Protein AF-A0A1D2XDY5-F1 (afdb_monomer)

pLDDT: mean 90.52, std 4.21, range [66.06, 95.56]

Solvent-accessible surface area (backbone atoms only — not comparable to full-atom values): 6586 Å² total; per-residue (Å²): 116,86,88,50,79,86,25,59,40,44,21,37,21,68,33,78,41,78,52,100,78,38,17,79,53,79,46,94,49,68,50,56,84,94,52,80,62,68,75,57,72,84,84,49,77,60,40,74,72,75,62,75,86,87,59,75,49,69,40,81,46,78,61,65,100,61,86,72,85,84,82,83,88,86,86,82,86,90,71,79,65,93,47,91,90,51,85,86,84,91,82,84,90,125

Sequence (94 aa):
MAINNTDVKLFESQRLTDEDDGGGRVTGTEVIDGNINNLYLDISRIDRTVGDVALRKAFVGVSTDNNDAYLGSHIILTEAPKDENVSVLLFNSS

Mean predicted aligned error: 4.42 Å

Structure (mmCIF, N/CA/C/O backbone):
data_AF-A0A1D2XDY5-F1
#
_entry.id   AF-A0A1D2XDY5-F1
#
loop_
_atom_site.group_PDB
_atom_site.id
_atom_site.type_symbol
_atom_site.label_atom_id
_atom_site.label_alt_id
_atom_site.label_comp_id
_atom_site.label_asym_id
_atom_site.label_entity_id
_atom_site.label_seq_id
_atom_site.pdbx_PDB_ins_code
_atom_site.Cartn_x
_atom_site.Cartn_y
_atom_site.Cartn_z
_atom_site.occupancy
_atom_site.B_iso_or_equiv
_atom_site.auth_seq_id
_atom_site.auth_comp_id
_atom_site.auth_asym_id
_atom_site.auth_atom_id
_atom_site.pdbx_PDB_model_num
ATOM 1 N N . MET A 1 1 ? -18.840 -3.859 21.249 1.00 74.00 1 MET A N 1
ATOM 2 C CA . MET A 1 1 ? -19.526 -4.097 19.954 1.00 74.00 1 MET A CA 1
ATOM 3 C C . MET A 1 1 ? -18.509 -4.784 19.073 1.00 74.00 1 MET A C 1
ATOM 5 O O . MET A 1 1 ? -17.356 -4.417 19.157 1.00 74.00 1 MET A O 1
ATOM 9 N N . ALA A 1 2 ? -18.868 -5.777 18.265 1.00 86.00 2 ALA A N 1
ATOM 10 C CA . ALA A 1 2 ? -17.838 -6.499 17.515 1.00 86.00 2 ALA A CA 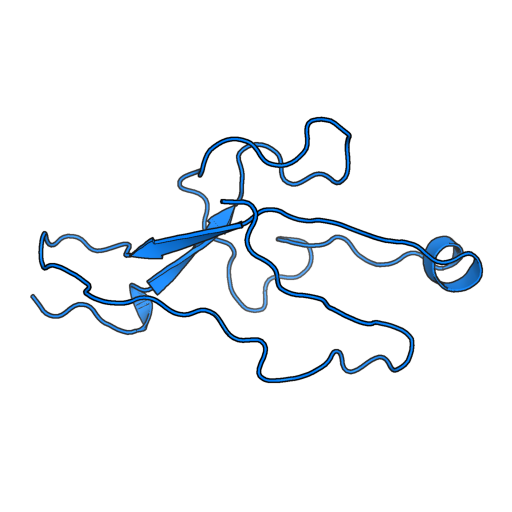1
ATOM 11 C C . ALA A 1 2 ? -17.086 -5.574 16.537 1.00 86.00 2 ALA A C 1
ATOM 13 O O . ALA A 1 2 ? -17.713 -4.753 15.867 1.00 86.00 2 ALA A O 1
ATOM 14 N N . ILE A 1 3 ? -15.763 -5.739 16.463 1.00 88.94 3 ILE A N 1
ATOM 15 C CA . ILE A 1 3 ? -14.938 -5.204 15.375 1.00 88.94 3 ILE A CA 1
ATOM 16 C C . ILE A 1 3 ? -15.242 -6.029 14.130 1.00 88.94 3 ILE A C 1
ATOM 18 O O . ILE A 1 3 ? -15.161 -7.259 14.161 1.00 88.94 3 ILE A O 1
ATOM 22 N N . ASN A 1 4 ? -15.600 -5.353 13.048 1.00 90.69 4 ASN A N 1
ATOM 23 C CA . ASN A 1 4 ? -15.922 -5.977 11.775 1.00 90.69 4 ASN A CA 1
ATOM 24 C C . ASN A 1 4 ? -14.741 -5.876 10.811 1.00 90.69 4 ASN A C 1
ATOM 26 O O . ASN A 1 4 ? -13.855 -5.038 10.962 1.00 90.69 4 ASN A O 1
ATOM 30 N N . ASN A 1 5 ? -14.766 -6.684 9.753 1.00 88.12 5 ASN A N 1
ATOM 31 C CA . ASN A 1 5 ? -13.739 -6.625 8.709 1.00 88.12 5 ASN A CA 1
ATOM 32 C C . ASN A 1 5 ? -13.639 -5.234 8.060 1.00 88.12 5 ASN A C 1
ATOM 34 O O . ASN A 1 5 ? -12.551 -4.814 7.692 1.00 88.12 5 ASN A O 1
ATOM 38 N N . THR A 1 6 ? -14.755 -4.508 7.960 1.00 90.75 6 THR A N 1
ATOM 39 C CA . THR A 1 6 ? -14.816 -3.138 7.421 1.00 90.75 6 THR A CA 1
ATOM 40 C C . THR A 1 6 ? -14.142 -2.093 8.307 1.00 90.75 6 THR A C 1
ATOM 42 O O . THR A 1 6 ? -13.889 -0.979 7.854 1.00 90.75 6 THR A O 1
ATOM 45 N N . ASP A 1 7 ? -13.875 -2.434 9.568 1.00 91.88 7 ASP A N 1
ATOM 46 C CA . ASP A 1 7 ? -13.230 -1.536 10.522 1.00 91.88 7 ASP A CA 1
ATOM 47 C C . ASP A 1 7 ? -11.701 -1.602 10.381 1.00 91.88 7 ASP A C 1
ATOM 49 O O . ASP A 1 7 ? -11.005 -0.692 10.825 1.00 91.88 7 ASP A O 1
ATOM 53 N N . VAL A 1 8 ? -11.157 -2.652 9.751 1.00 91.62 8 VAL A N 1
ATOM 54 C CA . VAL A 1 8 ? -9.724 -2.771 9.453 1.00 91.62 8 VAL A CA 1
ATOM 55 C C . VAL A 1 8 ? -9.425 -2.010 8.169 1.00 91.62 8 VAL A C 1
ATOM 57 O O . VAL A 1 8 ? -9.838 -2.412 7.083 1.00 91.62 8 VAL A O 1
ATOM 60 N N . LYS A 1 9 ? -8.690 -0.907 8.298 1.00 93.06 9 LYS A N 1
ATOM 61 C CA . LYS A 1 9 ? -8.451 0.045 7.213 1.00 93.06 9 LYS A CA 1
ATOM 62 C C . LYS A 1 9 ? -6.969 0.293 6.991 1.00 93.06 9 LYS A C 1
ATOM 64 O O . LYS A 1 9 ? -6.148 0.145 7.902 1.00 93.06 9 LYS A O 1
ATOM 69 N N . LEU A 1 10 ? -6.648 0.703 5.769 1.00 94.19 10 LEU A N 1
ATOM 70 C CA . LEU A 1 10 ? -5.337 1.214 5.397 1.00 94.19 10 LEU A CA 1
ATOM 71 C C . LEU A 1 10 ? -5.380 2.745 5.410 1.00 94.19 10 LEU A C 1
ATOM 73 O O . LEU A 1 10 ? -6.318 3.345 4.895 1.00 94.19 10 LEU A O 1
ATOM 77 N N . PHE A 1 11 ? -4.371 3.373 5.998 1.00 95.38 11 PHE A N 1
ATOM 78 C CA . PHE A 1 11 ? -4.266 4.818 6.160 1.00 95.38 11 PHE A CA 1
ATOM 79 C C . PHE A 1 11 ? -3.029 5.369 5.466 1.00 95.38 11 PHE A C 1
ATOM 81 O O . PHE A 1 11 ? -1.958 4.749 5.477 1.00 95.38 11 PHE A O 1
ATOM 88 N N . GLU A 1 12 ? -3.175 6.570 4.919 1.00 95.56 12 GLU A N 1
ATOM 89 C CA . GLU A 1 12 ? -2.095 7.308 4.278 1.00 95.56 12 GLU A CA 1
ATOM 90 C C . GLU A 1 12 ? -1.073 7.799 5.308 1.00 95.56 12 GLU A C 1
ATOM 92 O O . GLU A 1 12 ? -1.401 8.188 6.441 1.00 95.56 12 GLU A O 1
ATOM 97 N N . SER A 1 13 ? 0.194 7.822 4.901 1.00 94.62 13 SER A N 1
ATOM 98 C CA . SER A 1 13 ? 1.229 8.550 5.621 1.00 94.62 13 SER A CA 1
ATOM 99 C C . SER A 1 13 ? 1.086 10.058 5.435 1.00 94.62 13 SER A C 1
ATOM 101 O O . SER A 1 13 ? 0.505 10.538 4.469 1.00 94.62 13 SER A O 1
ATOM 103 N N . GLN A 1 14 ? 1.672 10.824 6.355 1.00 94.56 14 GLN A N 1
ATOM 104 C CA . GLN A 1 14 ? 1.670 12.287 6.314 1.00 94.56 14 GLN A CA 1
ATOM 105 C C . GLN A 1 14 ? 2.153 12.855 4.971 1.00 94.56 14 GLN A C 1
ATOM 107 O O . GLN A 1 14 ? 1.646 13.879 4.520 1.00 94.56 14 GLN A O 1
ATOM 112 N N . ARG A 1 15 ? 3.144 12.210 4.356 1.00 94.44 15 ARG A N 1
ATOM 113 C CA . ARG A 1 15 ? 3.603 12.487 2.998 1.00 94.44 15 ARG A CA 1
ATOM 114 C C . ARG A 1 15 ? 3.540 11.199 2.202 1.00 94.44 15 ARG A C 1
ATOM 116 O O . ARG A 1 15 ? 4.257 10.251 2.513 1.00 94.44 15 ARG A O 1
ATOM 123 N N . LEU A 1 16 ? 2.667 11.153 1.208 1.00 92.31 16 LEU A N 1
ATOM 124 C CA . LEU A 1 16 ? 2.509 10.012 0.315 1.00 92.31 16 LEU A CA 1
ATOM 125 C C . LEU A 1 16 ? 3.290 10.255 -0.984 1.00 92.31 16 LEU A C 1
ATOM 127 O O . LEU A 1 16 ? 2.738 10.332 -2.078 1.00 92.31 16 LEU A O 1
ATOM 131 N N . THR A 1 17 ? 4.592 10.460 -0.838 1.00 92.19 17 THR A N 1
ATOM 132 C CA . THR A 1 17 ? 5.505 10.809 -1.928 1.00 92.19 17 THR A CA 1
ATOM 133 C C . THR A 1 17 ? 6.710 9.879 -1.915 1.00 92.19 17 THR A C 1
ATOM 135 O O . THR A 1 17 ? 6.992 9.251 -0.894 1.00 92.19 17 THR A O 1
ATOM 138 N N . ASP A 1 18 ? 7.400 9.796 -3.052 1.00 87.25 18 ASP A N 1
ATOM 139 C CA . ASP A 1 18 ? 8.643 9.024 -3.205 1.00 87.25 18 ASP A CA 1
ATOM 140 C C . ASP A 1 18 ? 9.903 9.862 -2.956 1.00 87.25 18 ASP A C 1
ATOM 142 O O . ASP A 1 18 ? 10.987 9.563 -3.440 1.00 87.25 18 ASP A O 1
ATOM 146 N N . GLU A 1 19 ? 9.733 10.978 -2.258 1.00 90.31 19 GLU A N 1
ATOM 147 C CA . GLU A 1 19 ? 10.823 11.895 -1.959 1.00 90.31 19 GLU A CA 1
ATOM 148 C C . GLU A 1 19 ? 11.609 11.398 -0.740 1.00 90.31 19 GLU A C 1
ATOM 150 O O . GLU A 1 19 ? 11.112 10.596 0.057 1.00 90.31 19 GLU A O 1
ATOM 155 N N . ASP A 1 20 ? 12.800 11.955 -0.525 1.00 89.62 20 ASP A N 1
ATOM 156 C CA . ASP A 1 20 ? 13.647 11.637 0.634 1.00 89.62 20 ASP A CA 1
ATOM 157 C C . ASP A 1 20 ? 12.928 11.826 1.989 1.00 89.62 20 ASP A C 1
ATOM 159 O O . ASP A 1 20 ? 13.282 11.191 2.985 1.00 89.62 20 ASP A O 1
ATOM 163 N N . ASP A 1 21 ? 11.917 12.702 2.050 1.00 91.12 21 ASP A N 1
ATOM 164 C CA . ASP A 1 21 ? 11.102 12.973 3.241 1.00 91.12 21 ASP A CA 1
ATOM 165 C C . ASP A 1 21 ? 9.731 12.264 3.246 1.00 91.12 21 ASP A C 1
ATOM 167 O O . ASP A 1 21 ? 8.878 12.554 4.102 1.00 91.12 21 ASP A O 1
ATOM 171 N N . GLY A 1 22 ? 9.533 11.326 2.315 1.00 90.75 22 GLY A N 1
ATOM 172 C CA . GLY A 1 22 ? 8.340 10.505 2.166 1.00 90.75 22 GLY A CA 1
ATOM 173 C C . GLY A 1 22 ? 7.994 9.709 3.429 1.00 90.75 22 GLY A C 1
ATOM 174 O O . GLY A 1 22 ? 8.839 9.308 4.234 1.00 90.75 22 GLY A O 1
ATOM 175 N N . GLY A 1 23 ? 6.701 9.476 3.642 1.00 92.25 23 GLY A N 1
ATOM 176 C CA . GLY A 1 23 ? 6.183 8.794 4.822 1.00 92.25 23 GLY A CA 1
ATOM 177 C C . GLY A 1 23 ? 5.819 9.748 5.962 1.00 92.25 23 GLY A C 1
ATOM 178 O O . GLY A 1 23 ? 4.920 10.578 5.839 1.00 92.25 23 GLY A O 1
ATOM 179 N N . GLY A 1 24 ? 6.447 9.579 7.126 1.00 92.75 24 GLY A N 1
ATOM 180 C CA . GLY A 1 24 ? 6.104 10.317 8.348 1.00 92.75 24 GLY A CA 1
ATOM 181 C C . GLY A 1 24 ? 5.081 9.605 9.239 1.00 92.75 24 GLY A C 1
ATOM 182 O O . GLY A 1 24 ? 5.122 8.381 9.386 1.00 92.75 24 GLY A O 1
ATOM 183 N N . ARG A 1 25 ? 4.219 10.383 9.907 1.00 93.06 25 ARG A N 1
ATOM 184 C CA . ARG A 1 25 ? 3.200 9.869 10.841 1.00 93.06 25 ARG A CA 1
ATOM 185 C C . ARG A 1 25 ? 1.974 9.343 10.096 1.00 93.06 25 ARG A C 1
ATOM 187 O O . ARG A 1 25 ? 1.732 9.722 8.956 1.00 93.06 25 ARG A O 1
ATOM 194 N N . VAL A 1 26 ? 1.201 8.496 10.769 1.00 93.69 26 VAL A N 1
ATOM 195 C CA . VAL A 1 26 ? -0.127 8.088 10.298 1.00 93.69 26 VAL A CA 1
ATOM 196 C C . VAL A 1 26 ? -1.068 9.292 10.248 1.00 93.69 26 VAL A C 1
ATOM 198 O O . VAL A 1 26 ? -1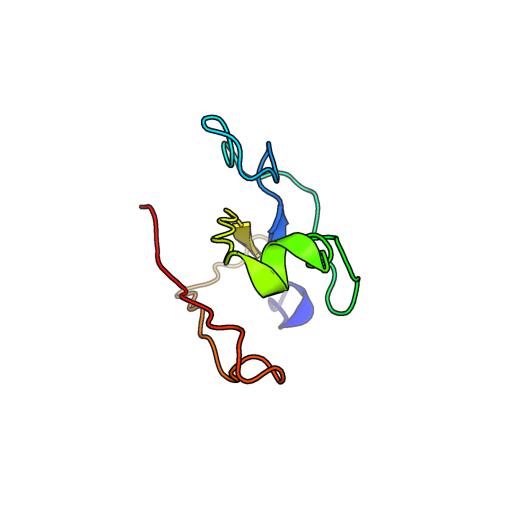.012 10.165 11.120 1.00 93.69 26 VAL A O 1
ATOM 201 N N . THR A 1 27 ? -1.917 9.338 9.227 1.00 94.19 27 THR A N 1
ATOM 202 C CA . THR A 1 27 ? -3.011 10.308 9.105 1.00 94.19 27 THR A CA 1
ATOM 203 C C . THR A 1 27 ? -4.361 9.634 9.362 1.00 94.19 27 THR A C 1
ATOM 205 O O . THR A 1 27 ? -4.448 8.415 9.471 1.00 94.19 27 THR A O 1
ATOM 208 N N . GLY A 1 28 ? -5.430 10.428 9.467 1.00 92.75 28 GLY A N 1
ATOM 209 C CA . GLY A 1 28 ? -6.801 9.904 9.488 1.00 92.75 28 GLY A CA 1
ATOM 210 C C . GLY A 1 28 ? -7.376 9.626 8.095 1.00 92.75 28 GLY A C 1
ATOM 211 O O . GLY A 1 28 ? -8.554 9.294 7.997 1.00 92.75 28 GLY A O 1
ATOM 212 N N . THR A 1 29 ? -6.587 9.805 7.030 1.00 94.62 29 THR A N 1
ATOM 213 C CA . THR A 1 29 ? -7.040 9.631 5.646 1.00 94.62 29 THR A CA 1
ATOM 214 C C . THR A 1 29 ? -6.947 8.163 5.252 1.00 94.62 29 THR A C 1
ATOM 216 O O . THR A 1 29 ? -5.876 7.561 5.317 1.00 94.62 29 THR A O 1
ATOM 219 N N . GLU A 1 30 ? -8.080 7.584 4.869 1.00 95.19 30 GLU A N 1
ATOM 220 C CA . GLU A 1 30 ? -8.191 6.192 4.434 1.00 95.19 30 GLU A CA 1
ATOM 221 C C . GLU A 1 30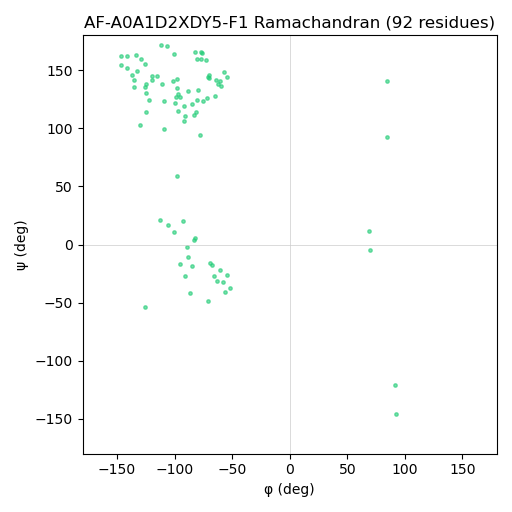 ? -7.745 6.024 2.974 1.00 95.19 30 GLU A C 1
ATOM 223 O O . GLU A 1 30 ? -8.205 6.740 2.084 1.00 95.19 30 GLU A O 1
ATOM 228 N N . VAL A 1 31 ? -6.911 5.015 2.723 1.00 95.06 31 VAL A N 1
ATOM 229 C CA . VAL A 1 31 ? -6.602 4.514 1.381 1.00 95.06 31 VAL A CA 1
ATOM 230 C C . VAL A 1 31 ? -7.774 3.641 0.932 1.00 95.06 31 VAL A C 1
ATOM 232 O O . VAL A 1 31 ? -7.867 2.462 1.267 1.00 95.06 31 VAL A O 1
ATOM 235 N N . ILE A 1 32 ? -8.701 4.258 0.204 1.00 94.44 32 ILE A N 1
ATOM 236 C CA . ILE A 1 32 ? -9.926 3.628 -0.306 1.00 94.44 32 ILE A CA 1
ATOM 237 C C . ILE A 1 32 ? -9.603 2.516 -1.320 1.00 94.44 32 ILE A C 1
ATOM 239 O O . ILE A 1 32 ? -8.913 2.752 -2.313 1.00 94.44 32 ILE A O 1
ATOM 243 N N . ASP A 1 33 ? -10.157 1.323 -1.110 1.00 90.12 33 ASP A N 1
ATOM 244 C CA . ASP A 1 33 ? -10.038 0.212 -2.060 1.00 90.12 33 ASP A CA 1
ATOM 245 C C . ASP A 1 33 ? -10.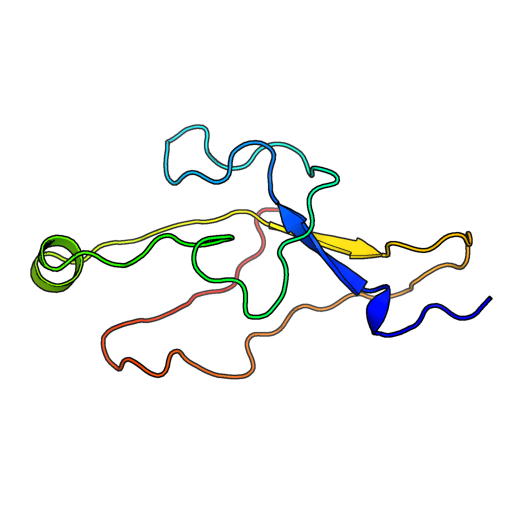650 0.554 -3.432 1.00 90.12 33 ASP A C 1
ATOM 247 O O . ASP A 1 33 ? -11.683 1.217 -3.537 1.00 90.12 33 ASP A O 1
ATOM 251 N N . GLY A 1 34 ? -9.987 0.119 -4.504 1.00 89.06 34 GLY A N 1
ATOM 252 C CA . GLY A 1 34 ? -10.379 0.393 -5.888 1.00 89.06 34 GLY A CA 1
ATOM 253 C C . GLY A 1 34 ? -10.216 1.849 -6.347 1.00 89.06 34 GLY A C 1
ATOM 254 O O . GLY A 1 34 ? -10.429 2.126 -7.529 1.00 89.06 34 GLY A O 1
ATOM 255 N N . ASN A 1 35 ? -9.827 2.780 -5.467 1.00 92.94 35 ASN A N 1
ATOM 256 C CA . ASN A 1 35 ? -9.556 4.157 -5.861 1.00 92.94 35 ASN A CA 1
ATOM 257 C C . ASN A 1 35 ? -8.146 4.273 -6.454 1.00 92.94 35 ASN A C 1
ATOM 259 O O . ASN A 1 35 ? -7.142 4.078 -5.773 1.00 92.94 35 ASN A O 1
ATOM 263 N N . ILE A 1 36 ? -8.078 4.588 -7.744 1.00 89.38 36 ILE A N 1
ATOM 264 C CA . ILE A 1 36 ? -6.817 4.691 -8.479 1.00 89.38 36 ILE A CA 1
ATOM 265 C C . ILE A 1 36 ? -6.065 5.943 -8.010 1.00 89.38 36 ILE A C 1
ATOM 267 O O . ILE A 1 36 ? -6.673 6.976 -7.732 1.00 89.38 36 ILE A O 1
ATOM 271 N N . ASN A 1 37 ? -4.736 5.865 -7.952 1.00 89.12 37 ASN A N 1
ATOM 272 C CA . ASN A 1 37 ? -3.851 6.979 -7.602 1.00 89.12 37 ASN A CA 1
ATOM 273 C C . ASN A 1 37 ? -3.897 7.470 -6.146 1.00 89.12 37 ASN A C 1
ATOM 275 O O . ASN A 1 37 ? -3.300 8.500 -5.843 1.00 89.12 37 ASN A O 1
ATOM 279 N N . ASN A 1 38 ? -4.540 6.740 -5.227 1.00 92.88 38 ASN A N 1
ATOM 280 C CA . ASN A 1 38 ? -4.560 7.109 -3.805 1.00 92.88 38 ASN A CA 1
ATOM 281 C C . ASN A 1 38 ? -3.386 6.554 -2.980 1.00 92.88 38 ASN A C 1
ATOM 283 O O . ASN A 1 38 ? -3.219 6.949 -1.834 1.00 92.88 38 ASN A O 1
ATOM 287 N N . LEU A 1 39 ? -2.588 5.635 -3.534 1.00 92.12 39 LEU A N 1
ATOM 288 C CA . LEU A 1 39 ? -1.396 5.087 -2.879 1.00 92.12 39 LEU A CA 1
ATOM 289 C C . LEU A 1 39 ? -0.164 5.245 -3.773 1.00 92.12 39 LEU A C 1
ATOM 291 O O . LEU A 1 39 ? 0.834 5.842 -3.374 1.00 92.12 39 LEU A O 1
ATOM 295 N N . TYR A 1 40 ? -0.265 4.765 -5.009 1.00 91.56 40 TYR A N 1
ATOM 296 C CA . TYR A 1 40 ? 0.754 4.892 -6.049 1.00 91.56 40 TYR A CA 1
ATOM 297 C C . TYR A 1 40 ? 0.181 5.654 -7.231 1.00 91.56 40 TYR A C 1
ATOM 299 O O . TYR A 1 40 ? -0.975 5.439 -7.570 1.00 91.56 40 TYR A O 1
ATOM 307 N N . LEU A 1 41 ? 0.990 6.516 -7.845 1.00 89.44 41 LEU A N 1
ATOM 308 C CA . LEU A 1 41 ? 0.617 7.226 -9.067 1.00 89.44 41 LEU A CA 1
ATOM 309 C C . LEU A 1 41 ? 0.693 6.295 -10.284 1.00 89.44 41 LEU A C 1
ATOM 311 O O . LEU A 1 41 ? 1.335 5.244 -10.241 1.00 89.44 41 LEU A O 1
ATOM 315 N N . ASP A 1 42 ? 0.079 6.729 -11.381 1.00 89.56 42 ASP A N 1
ATOM 316 C CA . ASP A 1 42 ? 0.178 6.054 -12.668 1.00 89.56 42 ASP A CA 1
ATOM 317 C C . ASP A 1 42 ? 1.633 5.968 -13.151 1.00 89.56 42 ASP A C 1
ATOM 319 O O . ASP A 1 42 ? 2.382 6.946 -13.125 1.00 89.56 42 ASP A O 1
ATOM 323 N N . ILE A 1 43 ? 2.006 4.795 -13.662 1.00 88.50 43 ILE A N 1
ATOM 324 C CA . ILE A 1 43 ? 3.331 4.542 -14.234 1.00 88.50 43 ILE A CA 1
ATOM 325 C C . ILE A 1 43 ? 3.407 5.197 -15.616 1.00 88.50 43 ILE A C 1
ATOM 327 O O . ILE A 1 43 ? 2.611 4.884 -16.512 1.00 88.50 43 ILE A O 1
ATOM 331 N N . SER A 1 44 ? 4.381 6.084 -15.830 1.00 89.12 44 SER A N 1
ATOM 332 C CA . SER A 1 44 ? 4.548 6.742 -17.123 1.00 89.12 44 SER A CA 1
ATOM 333 C C . SER A 1 44 ? 5.203 5.822 -18.163 1.00 89.12 44 SER A C 1
ATOM 335 O O . SER A 1 44 ? 5.806 4.787 -17.866 1.00 89.12 44 SER A O 1
ATOM 337 N N . ARG A 1 45 ? 5.127 6.210 -19.446 1.00 89.56 45 ARG A N 1
ATOM 338 C CA . ARG A 1 45 ? 5.824 5.481 -20.525 1.00 89.56 45 ARG A CA 1
ATOM 339 C C . ARG A 1 45 ? 7.341 5.503 -20.358 1.00 89.56 45 ARG A C 1
ATOM 341 O O . ARG A 1 45 ? 8.009 4.569 -20.802 1.00 89.56 45 ARG A O 1
ATOM 348 N N . ILE A 1 46 ? 7.871 6.578 -19.779 1.00 90.56 46 ILE A N 1
ATOM 349 C CA . ILE A 1 46 ? 9.307 6.725 -19.553 1.00 90.56 46 ILE A CA 1
ATOM 350 C C . ILE A 1 46 ? 9.720 5.761 -18.449 1.00 90.56 46 ILE A C 1
ATOM 352 O O . ILE A 1 46 ? 10.615 4.961 -18.699 1.00 90.56 46 ILE A O 1
ATOM 356 N N . ASP A 1 47 ? 8.996 5.735 -17.329 1.00 88.19 47 ASP A N 1
ATOM 357 C CA . ASP A 1 47 ? 9.251 4.834 -16.191 1.00 88.19 47 ASP A CA 1
ATOM 358 C C . ASP A 1 47 ? 9.241 3.371 -16.633 1.00 88.19 47 ASP A C 1
ATOM 360 O O . ASP A 1 47 ? 10.126 2.593 -16.292 1.00 88.19 47 ASP A O 1
ATOM 364 N N . ARG A 1 48 ? 8.307 3.006 -17.521 1.00 87.06 48 ARG A N 1
ATOM 365 C CA . ARG A 1 48 ? 8.262 1.659 -18.104 1.00 87.06 48 ARG A CA 1
ATOM 366 C C . ARG A 1 48 ? 9.468 1.329 -18.992 1.00 87.06 48 ARG A C 1
ATOM 368 O O . ARG A 1 48 ? 9.796 0.161 -19.167 1.00 87.06 48 ARG A O 1
ATOM 375 N N . THR A 1 49 ? 10.090 2.337 -19.597 1.00 89.75 49 THR A N 1
ATOM 376 C CA . THR A 1 49 ? 11.238 2.159 -20.496 1.00 89.75 49 THR A CA 1
ATOM 377 C C . THR A 1 49 ? 12.557 2.125 -19.730 1.00 89.75 49 THR A C 1
ATOM 379 O O . THR A 1 49 ? 13.432 1.331 -20.068 1.00 89.75 49 THR A O 1
ATOM 382 N N . VAL A 1 50 ? 12.720 2.994 -18.729 1.00 92.62 50 VAL A N 1
ATOM 383 C CA . VAL A 1 50 ? 13.987 3.162 -17.996 1.00 92.62 50 VAL A CA 1
ATOM 384 C C . VAL A 1 50 ? 14.046 2.351 -16.701 1.00 92.62 50 VAL A C 1
ATOM 386 O O . VAL A 1 50 ? 15.138 2.099 -16.198 1.00 92.62 50 VAL A O 1
ATOM 389 N N . GLY A 1 51 ? 12.893 1.890 -16.216 1.00 90.50 51 GLY A N 1
ATOM 390 C CA . GLY A 1 51 ? 12.732 1.291 -14.900 1.00 90.50 51 GLY A CA 1
ATOM 391 C C . GLY A 1 51 ? 12.533 2.362 -13.831 1.00 90.50 51 GLY A C 1
ATOM 392 O O . GLY A 1 51 ? 13.182 3.405 -13.856 1.00 90.50 51 GLY A O 1
ATOM 393 N N . ASP A 1 52 ? 11.642 2.084 -12.887 1.00 92.00 52 ASP A N 1
ATOM 394 C CA . ASP A 1 52 ? 11.365 2.947 -11.743 1.00 92.00 52 ASP A CA 1
ATOM 395 C C . ASP A 1 52 ? 11.133 2.098 -10.487 1.00 92.00 52 ASP A C 1
ATOM 397 O O . ASP A 1 52 ? 10.708 0.940 -10.574 1.00 92.00 52 ASP A O 1
ATOM 401 N N . VAL A 1 53 ? 11.444 2.662 -9.322 1.00 91.31 53 VAL A N 1
ATOM 402 C CA . VAL A 1 53 ? 11.229 2.030 -8.018 1.00 91.31 53 VAL A CA 1
ATOM 403 C C 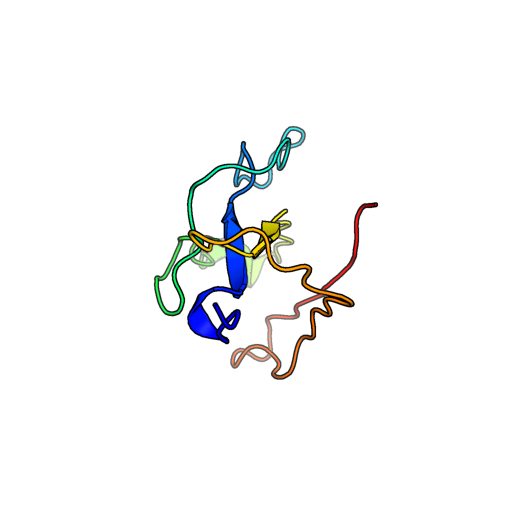. VAL A 1 53 ? 10.501 3.023 -7.132 1.00 91.31 53 VAL A C 1
ATOM 405 O O . VAL A 1 53 ? 11.128 3.904 -6.563 1.00 91.31 53 VAL A O 1
ATOM 408 N N . ALA A 1 54 ? 9.197 2.809 -6.964 1.00 91.94 54 ALA A N 1
ATOM 409 C CA . ALA A 1 54 ? 8.362 3.635 -6.106 1.00 91.94 54 ALA A CA 1
ATOM 410 C C . ALA A 1 54 ? 8.173 3.011 -4.717 1.00 91.94 54 ALA A C 1
ATOM 412 O O . ALA A 1 54 ? 7.733 1.862 -4.588 1.00 91.94 54 ALA A O 1
ATOM 413 N N . LEU A 1 55 ? 8.420 3.786 -3.660 1.00 92.25 55 LEU A N 1
ATOM 414 C CA . LEU A 1 55 ? 8.188 3.380 -2.276 1.00 92.25 55 LEU A CA 1
ATOM 415 C C . LEU A 1 55 ? 7.033 4.170 -1.657 1.00 92.25 55 LEU A C 1
ATOM 417 O O . LEU A 1 55 ? 6.897 5.381 -1.821 1.00 92.25 55 LEU A O 1
ATOM 421 N N . ARG A 1 56 ? 6.171 3.481 -0.901 1.00 93.31 56 ARG A N 1
ATOM 422 C CA . ARG A 1 56 ? 5.077 4.110 -0.150 1.00 93.31 56 ARG A CA 1
ATOM 423 C C . A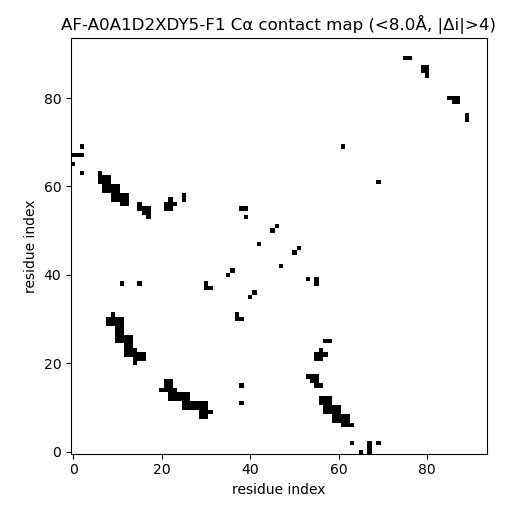RG A 1 56 ? 5.002 3.548 1.252 1.00 93.31 56 ARG A C 1
ATOM 425 O O . ARG A 1 56 ? 5.071 2.337 1.457 1.00 93.31 56 ARG A O 1
ATOM 432 N N . LYS A 1 57 ? 4.826 4.445 2.221 1.00 93.50 57 LYS A N 1
ATOM 433 C CA . LYS A 1 57 ? 4.526 4.083 3.602 1.00 93.50 57 LYS A CA 1
ATOM 434 C C . LYS A 1 57 ? 3.028 4.217 3.828 1.00 93.50 57 LYS A C 1
ATOM 436 O O . LYS A 1 57 ? 2.459 5.273 3.592 1.00 93.50 57 LYS A O 1
ATOM 441 N N . ALA A 1 58 ? 2.411 3.161 4.328 1.00 93.88 58 ALA A N 1
ATOM 442 C CA . ALA A 1 58 ? 1.018 3.165 4.743 1.00 93.88 58 ALA A CA 1
ATOM 443 C C . ALA A 1 58 ? 0.891 2.500 6.114 1.00 93.88 58 ALA A C 1
ATOM 445 O O . ALA A 1 58 ? 1.802 1.803 6.570 1.00 93.88 58 ALA A O 1
ATOM 446 N N . PHE A 1 59 ? -0.233 2.736 6.780 1.00 93.38 59 PHE A N 1
ATOM 447 C CA . PHE A 1 59 ? -0.479 2.247 8.131 1.00 93.38 59 PHE A CA 1
ATOM 448 C C . PHE A 1 59 ? -1.768 1.446 8.175 1.00 93.38 59 PHE A C 1
ATOM 450 O O . PHE A 1 59 ? -2.802 1.912 7.717 1.00 93.38 59 PHE A O 1
ATOM 457 N N . VAL A 1 60 ? -1.726 0.254 8.760 1.00 91.81 60 VAL A N 1
ATOM 458 C CA . VAL A 1 60 ? -2.943 -0.512 9.043 1.00 91.81 60 VAL A CA 1
ATOM 459 C C . VAL A 1 60 ? -3.459 -0.099 10.416 1.00 91.81 60 VAL A C 1
ATOM 461 O O . VAL A 1 60 ? -2.692 -0.061 11.379 1.00 91.81 60 VAL A O 1
ATOM 464 N N . GLY A 1 61 ? -4.751 0.195 10.514 1.00 90.88 61 GLY A N 1
ATOM 465 C CA . GLY A 1 61 ? -5.394 0.553 11.772 1.00 90.88 61 GLY A CA 1
ATOM 466 C C . GLY A 1 61 ? -6.835 0.068 11.839 1.00 90.88 61 GLY A C 1
ATOM 467 O O . GLY A 1 61 ? -7.445 -0.256 10.824 1.00 90.88 61 GLY A O 1
ATOM 468 N N . VAL A 1 62 ? -7.376 0.024 13.055 1.00 92.00 62 VAL A N 1
ATOM 469 C CA . VAL A 1 62 ? -8.789 -0.282 13.293 1.00 92.00 62 VAL A CA 1
ATOM 470 C C . VAL A 1 62 ? -9.530 1.030 13.526 1.00 92.00 62 VAL A C 1
ATOM 472 O O . VAL A 1 62 ? -9.179 1.788 14.428 1.00 92.00 62 VAL A O 1
ATOM 475 N N . SER A 1 63 ? -10.536 1.307 12.702 1.00 91.94 63 SER A N 1
ATOM 476 C CA . SER A 1 63 ? -11.407 2.476 12.787 1.00 91.94 63 SER A CA 1
ATOM 477 C C . SER A 1 63 ? -12.789 2.030 13.235 1.00 91.94 63 SER A C 1
ATOM 479 O O . SER A 1 63 ? -13.566 1.500 12.448 1.00 91.94 63 SER A O 1
ATOM 481 N N . THR A 1 64 ? -13.076 2.199 14.520 1.00 92.00 64 THR A N 1
ATOM 482 C CA . THR A 1 64 ? -14.348 1.791 15.114 1.00 92.00 64 THR A CA 1
ATOM 483 C C . THR A 1 64 ? -14.736 2.749 16.237 1.00 92.00 64 THR A C 1
ATOM 485 O O . THR A 1 64 ? -13.869 3.359 16.860 1.00 92.00 64 THR A O 1
ATOM 488 N N . ASP A 1 65 ? -16.034 2.863 16.515 1.00 90.44 65 ASP A N 1
ATOM 489 C CA . ASP A 1 65 ? -16.578 3.704 17.594 1.00 90.44 65 ASP A CA 1
ATOM 490 C C . ASP A 1 65 ? -16.528 3.018 18.975 1.00 90.44 65 ASP A C 1
ATOM 492 O O . ASP A 1 65 ? -17.077 3.516 19.960 1.00 90.44 65 ASP A O 1
ATOM 496 N N . ASN A 1 66 ? -15.917 1.834 19.058 1.00 87.75 66 ASN A N 1
ATOM 497 C CA . ASN A 1 66 ? -15.770 1.071 20.293 1.00 87.75 66 ASN A CA 1
ATOM 498 C C . ASN A 1 66 ? -14.303 1.002 20.761 1.00 87.75 66 ASN A C 1
ATOM 500 O O . ASN A 1 66 ? -13.389 1.425 20.063 1.00 87.75 66 ASN A O 1
ATOM 504 N N . ASN A 1 67 ? -14.093 0.471 21.968 1.00 87.06 67 ASN A N 1
ATOM 505 C CA . ASN A 1 67 ? -12.770 0.321 22.587 1.00 87.06 67 ASN A CA 1
ATOM 506 C C . ASN A 1 67 ? -12.358 -1.154 22.735 1.00 87.06 67 ASN A C 1
ATOM 508 O O . ASN A 1 67 ? -11.549 -1.485 23.605 1.00 87.06 67 ASN A O 1
ATOM 512 N N . ASP A 1 68 ? -12.955 -2.053 21.951 1.00 89.12 68 ASP A N 1
ATOM 513 C CA . ASP A 1 68 ? -12.631 -3.473 22.029 1.00 89.12 68 ASP A CA 1
ATOM 514 C C . ASP A 1 68 ? -11.212 -3.713 21.473 1.00 89.12 68 ASP A C 1
ATOM 516 O O . ASP A 1 68 ? -10.754 -3.049 20.542 1.00 89.12 68 ASP A O 1
ATOM 520 N N . ALA A 1 69 ? -10.466 -4.638 22.080 1.00 85.75 69 ALA A N 1
ATOM 521 C CA . ALA A 1 69 ? -9.084 -4.896 21.687 1.00 85.75 69 ALA A CA 1
ATOM 522 C C . ALA A 1 69 ? -9.020 -5.794 20.442 1.00 85.75 69 ALA A C 1
ATOM 524 O O . ALA A 1 69 ? -9.507 -6.925 20.464 1.00 85.75 69 ALA A O 1
ATOM 525 N N . TYR A 1 70 ? -8.347 -5.328 19.386 1.00 87.06 70 TYR A N 1
ATOM 526 C CA . TYR A 1 70 ? -8.002 -6.152 18.227 1.00 87.06 70 TYR A CA 1
ATOM 527 C C . TYR A 1 70 ? -6.618 -6.780 18.419 1.00 87.06 70 TYR A C 1
ATOM 529 O O . TYR A 1 70 ? -5.596 -6.095 18.353 1.00 87.06 70 TYR A O 1
ATOM 537 N N . LEU A 1 71 ? -6.579 -8.082 18.706 1.00 84.56 71 LEU A N 1
ATOM 538 C CA . LEU A 1 71 ? -5.338 -8.795 19.006 1.00 84.56 71 LEU A CA 1
ATOM 539 C C . LEU A 1 71 ? -4.813 -9.509 17.758 1.00 84.56 71 LEU A C 1
ATOM 541 O O . LEU A 1 71 ? -5.426 -10.461 17.28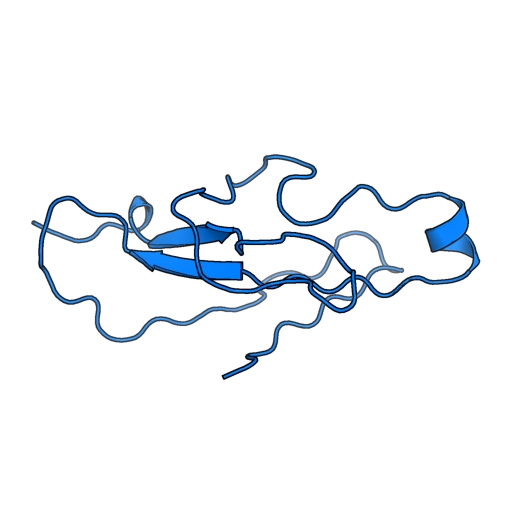7 1.00 84.56 71 LEU A O 1
ATOM 545 N N . GLY A 1 72 ? -3.646 -9.075 17.276 1.00 79.38 72 GLY A N 1
ATOM 546 C CA . GLY A 1 72 ? -2.930 -9.715 16.170 1.00 79.38 72 GLY A CA 1
ATOM 547 C C . GLY A 1 72 ? -3.412 -9.254 14.797 1.00 79.38 72 GLY A C 1
ATOM 548 O O . GLY A 1 72 ? -4.329 -9.830 14.218 1.00 79.38 72 GLY A O 1
ATOM 549 N N . SER A 1 73 ? -2.761 -8.227 14.250 1.00 82.56 73 SER A N 1
ATOM 550 C CA . SER A 1 73 ? -2.936 -7.830 12.855 1.00 82.56 73 SER A CA 1
ATOM 551 C C . SER A 1 73 ? -1.820 -8.407 11.989 1.00 82.56 73 SER A C 1
ATOM 553 O O . SER A 1 73 ? -0.655 -8.482 12.384 1.00 82.56 73 SER A O 1
ATOM 555 N N . HIS A 1 74 ? -2.195 -8.805 10.779 1.00 87.44 74 HIS A N 1
ATOM 556 C CA . HIS A 1 74 ? -1.274 -9.268 9.756 1.00 87.44 74 HIS A CA 1
ATOM 557 C C . HIS A 1 74 ? -1.610 -8.573 8.445 1.00 87.44 74 HIS A C 1
ATOM 559 O O . HIS A 1 74 ? -2.768 -8.252 8.180 1.00 87.44 74 HIS A O 1
ATOM 565 N N . ILE A 1 75 ? -0.588 -8.367 7.626 1.00 88.81 75 ILE A N 1
ATOM 566 C CA . ILE A 1 75 ? -0.728 -7.884 6.261 1.00 88.81 75 ILE A CA 1
ATOM 567 C C . ILE A 1 75 ? -0.016 -8.873 5.343 1.00 88.81 75 ILE A C 1
ATOM 569 O O . ILE A 1 75 ? 1.073 -9.353 5.663 1.00 88.81 75 ILE A O 1
ATOM 573 N N . ILE A 1 76 ? -0.664 -9.223 4.237 1.00 92.19 76 ILE A N 1
ATOM 574 C CA . ILE A 1 76 ? -0.154 -10.183 3.260 1.00 92.19 76 ILE A CA 1
ATOM 575 C C . ILE A 1 76 ? -0.406 -9.658 1.846 1.00 92.19 76 ILE A C 1
ATOM 577 O O . ILE A 1 76 ? -1.428 -9.026 1.590 1.00 92.19 76 ILE A O 1
ATOM 58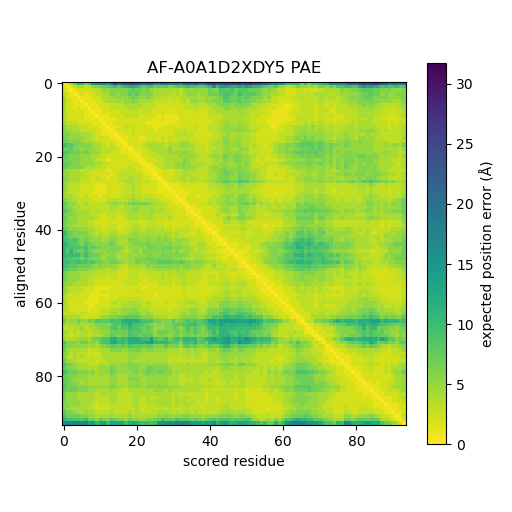1 N N . LEU A 1 77 ? 0.517 -9.948 0.930 1.00 91.25 77 LEU A N 1
ATOM 582 C CA . LEU A 1 77 ? 0.296 -9.833 -0.512 1.00 91.25 77 LEU A CA 1
ATOM 583 C C . LEU A 1 77 ? -0.223 -11.179 -1.016 1.00 91.25 77 LEU A C 1
ATOM 585 O O . LEU A 1 77 ? 0.507 -12.169 -0.992 1.00 91.25 77 LEU A O 1
ATOM 589 N N . THR A 1 78 ? -1.490 -11.226 -1.423 1.00 93.19 78 THR A N 1
ATOM 590 C CA . THR A 1 78 ? -2.145 -12.463 -1.885 1.00 93.19 78 THR A CA 1
ATOM 591 C C . THR A 1 78 ? -2.028 -12.684 -3.386 1.00 93.19 78 THR A C 1
ATOM 593 O O . THR A 1 78 ? -2.067 -13.827 -3.832 1.00 93.19 78 THR A O 1
ATOM 596 N N . GLU A 1 79 ? -1.899 -11.610 -4.163 1.00 92.19 79 GLU A N 1
ATOM 597 C CA . GLU A 1 79 ? -1.847 -11.640 -5.623 1.00 92.19 79 GLU A CA 1
ATOM 598 C C . GLU A 1 79 ? -0.725 -10.722 -6.117 1.00 92.19 79 GLU A C 1
ATOM 600 O O . GLU A 1 79 ? -0.488 -9.650 -5.554 1.00 92.19 79 GLU A O 1
ATOM 605 N N . ALA A 1 80 ? -0.018 -11.158 -7.160 1.00 90.94 80 ALA A N 1
ATOM 606 C CA . ALA A 1 80 ? 0.967 -10.333 -7.846 1.00 90.94 80 ALA A CA 1
ATOM 607 C C . ALA A 1 80 ? 0.274 -9.318 -8.780 1.00 90.94 80 ALA A C 1
ATOM 609 O O . ALA A 1 80 ? -0.872 -9.533 -9.182 1.00 90.94 80 ALA A O 1
ATOM 610 N N . PRO A 1 81 ? 0.949 -8.225 -9.176 1.00 90.81 81 PRO A N 1
ATOM 611 C CA . PRO A 1 81 ? 0.434 -7.334 -10.209 1.00 90.81 81 PRO A CA 1
ATOM 612 C C . PRO A 1 81 ? 0.102 -8.092 -11.499 1.00 90.81 81 PRO A C 1
ATOM 614 O O . PRO A 1 81 ? 0.815 -9.007 -11.901 1.00 90.81 81 PRO A O 1
ATOM 617 N N . LYS A 1 82 ? -0.959 -7.665 -12.191 1.00 92.06 82 LYS A N 1
ATOM 618 C CA . LYS A 1 82 ? -1.356 -8.239 -13.492 1.00 92.06 82 LYS A CA 1
ATOM 619 C C . LYS A 1 82 ? -0.359 -7.944 -14.615 1.00 92.06 82 LYS A C 1
ATOM 621 O O . LYS A 1 82 ? -0.421 -8.573 -15.666 1.00 92.06 82 LYS A O 1
ATOM 626 N N . ASP A 1 83 ? 0.505 -6.954 -14.420 1.00 90.69 83 ASP A N 1
ATOM 627 C CA . ASP A 1 83 ? 1.550 -6.590 -15.366 1.00 90.69 83 ASP A CA 1
ATOM 628 C C . ASP A 1 83 ? 2.841 -7.342 -15.044 1.00 90.69 83 ASP A C 1
ATOM 630 O O . ASP A 1 83 ? 3.419 -7.148 -13.978 1.00 90.69 83 ASP A O 1
ATOM 634 N N . GLU A 1 84 ? 3.318 -8.156 -15.985 1.00 91.69 84 GLU A N 1
ATOM 635 C CA . GLU A 1 84 ? 4.518 -8.989 -15.823 1.00 91.69 84 GLU A CA 1
ATOM 636 C C . GLU A 1 84 ? 5.800 -8.182 -15.561 1.00 91.69 84 GLU A C 1
ATOM 638 O O . GLU A 1 84 ? 6.764 -8.720 -15.020 1.00 91.69 84 GLU A O 1
AT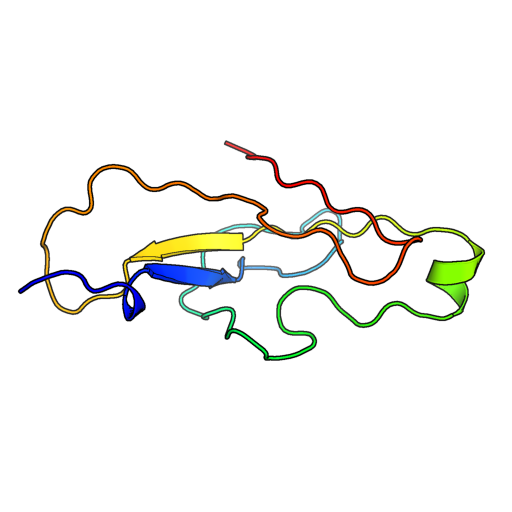OM 643 N N . ASN A 1 85 ? 5.828 -6.896 -15.928 1.00 90.88 85 ASN A N 1
ATOM 644 C CA . ASN A 1 85 ? 6.990 -6.029 -15.706 1.00 90.88 85 ASN A CA 1
ATOM 645 C C . ASN A 1 85 ? 6.947 -5.313 -14.350 1.00 90.88 85 ASN A C 1
ATOM 647 O O . ASN A 1 85 ? 7.871 -4.567 -14.032 1.00 90.88 85 ASN A O 1
ATOM 651 N N . VAL A 1 86 ? 5.883 -5.498 -13.564 1.00 92.62 86 VAL A N 1
ATOM 652 C CA . VAL A 1 86 ? 5.707 -4.844 -12.266 1.00 92.62 86 VAL A CA 1
ATOM 653 C C . VAL A 1 86 ? 5.859 -5.880 -11.163 1.00 92.62 86 VAL A C 1
ATOM 655 O O . VAL A 1 86 ? 5.152 -6.882 -11.113 1.00 92.62 86 VAL A O 1
ATOM 658 N N . SER A 1 87 ? 6.784 -5.619 -10.246 1.00 92.69 87 SER A N 1
ATOM 659 C CA . SER A 1 87 ? 6.991 -6.422 -9.042 1.00 92.69 87 SER A CA 1
ATOM 660 C C . SER A 1 87 ? 6.680 -5.584 -7.810 1.00 92.69 87 SER A C 1
ATOM 662 O O . SER A 1 87 ? 6.954 -4.388 -7.788 1.00 92.69 87 SER A O 1
ATOM 664 N N . VAL A 1 88 ? 6.119 -6.211 -6.777 1.00 93.81 88 VAL A N 1
ATOM 665 C CA . VAL A 1 88 ? 5.797 -5.543 -5.510 1.00 93.81 88 VAL A CA 1
ATOM 666 C C . VAL A 1 88 ? 6.465 -6.295 -4.371 1.00 93.81 88 VAL A C 1
ATOM 668 O O . VAL A 1 88 ? 6.451 -7.525 -4.330 1.00 93.81 88 VAL A O 1
ATOM 671 N N . LEU A 1 89 ? 7.029 -5.540 -3.433 1.00 92.75 89 LEU A N 1
ATOM 672 C CA . LEU A 1 89 ? 7.569 -6.051 -2.186 1.00 92.75 89 LEU A CA 1
ATOM 673 C C . LEU A 1 89 ? 6.866 -5.356 -1.024 1.00 92.75 89 LEU A C 1
ATOM 675 O O . LEU A 1 89 ? 6.895 -4.133 -0.911 1.00 92.75 89 LEU A O 1
ATOM 679 N N . LEU A 1 90 ? 6.279 -6.152 -0.138 1.00 92.94 90 LEU A N 1
ATOM 680 C CA . LEU A 1 90 ? 5.786 -5.679 1.145 1.00 92.94 90 LEU A CA 1
ATOM 681 C C . LEU A 1 90 ? 6.852 -5.931 2.208 1.00 92.94 90 LEU A C 1
ATOM 683 O O . LEU A 1 90 ? 7.315 -7.058 2.378 1.00 92.94 90 LEU A O 1
ATOM 687 N N . PHE A 1 91 ? 7.217 -4.886 2.941 1.00 92.25 91 PHE A N 1
ATOM 688 C CA . PHE A 1 91 ? 8.146 -4.970 4.059 1.00 92.25 91 PHE A CA 1
ATOM 689 C C . PHE A 1 91 ? 7.690 -4.053 5.194 1.00 92.25 91 PHE A C 1
ATOM 691 O O . PHE A 1 91 ? 6.872 -3.154 5.004 1.00 92.25 91 PHE A O 1
ATOM 698 N N . ASN A 1 92 ? 8.218 -4.297 6.389 1.00 89.69 92 ASN A N 1
ATOM 699 C CA . ASN A 1 92 ? 7.987 -3.450 7.549 1.00 89.69 92 ASN A CA 1
ATOM 700 C C . ASN A 1 92 ? 9.206 -2.541 7.770 1.00 89.69 92 ASN A C 1
ATOM 702 O O . ASN A 1 92 ? 10.341 -2.983 7.610 1.00 89.69 92 ASN A O 1
ATOM 706 N N . SER A 1 93 ? 8.964 -1.285 8.146 1.00 82.69 93 SER A N 1
ATOM 707 C CA . SER A 1 93 ? 9.991 -0.282 8.447 1.00 82.69 93 SER A CA 1
ATOM 708 C C . SER A 1 93 ? 10.132 0.000 9.954 1.00 82.69 93 SER A C 1
ATOM 710 O O . SER A 1 93 ? 10.584 1.089 10.314 1.00 82.69 93 SER A O 1
ATOM 712 N N . SER A 1 94 ? 9.608 -0.881 10.814 1.00 66.06 94 SER A N 1
ATOM 713 C CA . SER A 1 94 ? 9.642 -0.766 12.282 1.00 66.06 94 SER A CA 1
ATOM 714 C C . SER A 1 94 ? 11.049 -0.832 12.851 1.00 66.06 94 SER A C 1
ATOM 716 O O . SER A 1 94 ? 11.783 -1.745 12.411 1.00 66.06 94 SER A O 1
#

Secondary structure (DSSP, 8-state):
-PPPGGGEEEEEEEE-SSSTT-EEEEEEEE--TT-TTSSSPPPPHHHHHH-------EEEEE--SS------------S--SSTT---------

Foldseek 3Di:
DDQDPVQWFKFFFPALFQDPPAGHDTDPHTPDPPDAPSRHHDQDPVCLVPPDDGDGDMDIDGHDPDDDDDPDDDDDDPDADPDPSDGDDDDDPD

Radius of gyration: 15.48 Å; Cα contacts (8 Å, |Δi|>4): 102; chains: 1; bounding box: 34×25×43 Å